Protein AF-A0A9E1IS54-F1 (afdb_monomer_lite)

Radius of gyration: 13.65 Å; chains: 1; bounding box: 34×30×28 Å

Structure (mmCIF, N/CA/C/O backbone):
data_AF-A0A9E1IS54-F1
#
_entry.id   AF-A0A9E1IS54-F1
#
loop_
_atom_site.group_PDB
_atom_site.id
_atom_site.type_symbol
_atom_site.label_atom_id
_atom_site.label_alt_id
_atom_site.label_comp_id
_atom_site.label_asym_id
_atom_site.label_entity_id
_atom_site.label_seq_id
_atom_site.pdbx_PDB_ins_code
_atom_site.Cartn_x
_atom_site.Cartn_y
_atom_site.Cartn_z
_atom_site.occupancy
_atom_site.B_iso_or_equiv
_atom_site.auth_seq_id
_atom_site.auth_comp_id
_atom_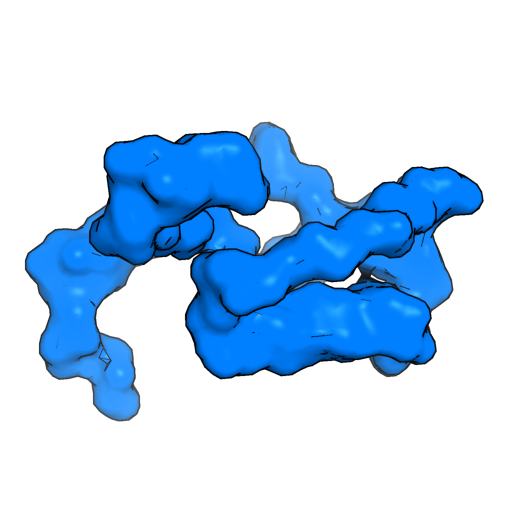site.auth_asym_id
_atom_site.auth_atom_id
_atom_site.pdbx_PDB_model_num
ATOM 1 N N . GLU A 1 1 ? -0.271 9.965 6.331 1.00 55.91 1 GLU A N 1
ATOM 2 C CA . GLU A 1 1 ? -0.243 10.225 7.793 1.00 55.91 1 GLU A CA 1
ATOM 3 C C . GLU A 1 1 ? -1.012 11.445 8.265 1.00 55.91 1 GLU A C 1
ATOM 5 O O . GLU A 1 1 ? -1.761 11.295 9.217 1.00 55.91 1 GLU A O 1
ATOM 10 N N . GLN A 1 2 ? -0.875 12.632 7.655 1.00 67.12 2 GLN A N 1
ATOM 11 C CA . GLN A 1 2 ? -1.574 13.830 8.162 1.00 67.12 2 GLN A CA 1
ATOM 12 C C . GLN A 1 2 ? -3.095 13.638 8.223 1.00 67.12 2 GLN A C 1
ATOM 14 O O . GLN A 1 2 ? -3.712 14.016 9.207 1.00 67.12 2 GLN A O 1
ATOM 19 N N . VAL A 1 3 ? -3.689 12.968 7.229 1.00 77.19 3 VAL A N 1
ATOM 20 C CA . VAL A 1 3 ? -5.132 12.677 7.236 1.00 77.19 3 V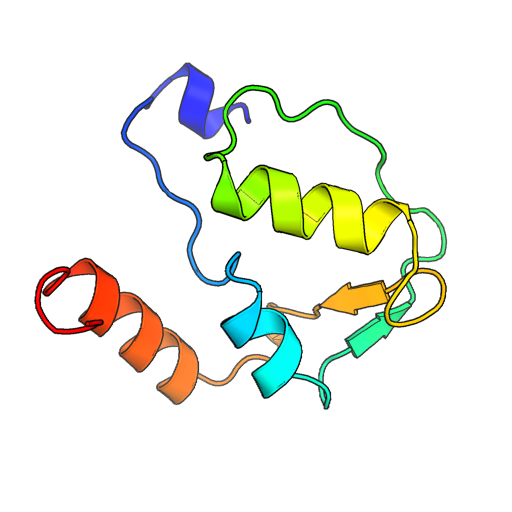AL A CA 1
ATOM 21 C C . VAL A 1 3 ? -5.521 11.782 8.417 1.00 77.19 3 VAL A C 1
ATOM 23 O O . VAL A 1 3 ? -6.437 12.134 9.146 1.00 77.19 3 VAL A O 1
ATOM 26 N N . ARG A 1 4 ? -4.786 10.689 8.677 1.00 83.38 4 ARG A N 1
ATOM 27 C CA . ARG A 1 4 ? -5.054 9.786 9.815 1.00 83.38 4 ARG A CA 1
ATOM 28 C C . ARG A 1 4 ? -4.834 10.443 11.173 1.00 83.38 4 ARG A C 1
ATOM 30 O O . ARG A 1 4 ? -5.481 10.064 12.139 1.00 83.38 4 ARG A O 1
ATOM 37 N N . HIS A 1 5 ? -3.964 11.448 11.245 1.00 81.94 5 HIS A N 1
ATOM 38 C CA . HIS A 1 5 ? -3.782 12.231 12.463 1.00 81.94 5 HIS A CA 1
ATOM 39 C C . HIS A 1 5 ? -5.051 13.012 12.843 1.00 81.94 5 HIS A C 1
ATOM 41 O O . HIS A 1 5 ? -5.374 13.110 14.022 1.00 81.94 5 HIS A O 1
ATOM 47 N N . TYR A 1 6 ? -5.788 13.533 11.857 1.00 83.75 6 TYR A N 1
ATOM 48 C CA . TYR A 1 6 ? -7.045 14.257 12.089 1.00 83.75 6 TYR A CA 1
ATOM 49 C C . TYR A 1 6 ? -8.291 13.359 12.016 1.00 83.75 6 TYR A C 1
ATOM 51 O O . TYR A 1 6 ? -9.322 13.694 12.593 1.00 83.75 6 TYR A O 1
ATOM 59 N N . LEU A 1 7 ? -8.209 12.229 11.311 1.00 83.44 7 LEU A N 1
ATOM 60 C CA . LEU A 1 7 ? -9.302 11.290 11.055 1.00 83.44 7 LEU A CA 1
ATOM 61 C C . LEU A 1 7 ? -8.793 9.849 11.238 1.00 83.44 7 LEU A C 1
ATOM 63 O O . LEU A 1 7 ? -8.457 9.193 10.245 1.00 83.44 7 LEU A O 1
ATOM 67 N N . PRO A 1 8 ? -8.714 9.347 12.483 1.00 79.50 8 PRO A N 1
ATOM 68 C CA . PRO A 1 8 ? -8.085 8.060 12.796 1.00 79.50 8 PRO A CA 1
ATOM 69 C C . PRO A 1 8 ? -8.777 6.860 12.137 1.00 79.50 8 PRO A C 1
ATOM 71 O O . PRO A 1 8 ? -8.125 5.863 11.859 1.00 79.50 8 PRO A O 1
ATOM 74 N N . GLN A 1 9 ? -10.064 6.978 11.809 1.00 79.88 9 GLN A N 1
ATOM 75 C CA . GLN A 1 9 ? -10.833 5.977 11.062 1.00 79.88 9 GLN A CA 1
ATOM 76 C C . GLN A 1 9 ? -10.549 5.950 9.545 1.00 79.88 9 GLN A C 1
ATOM 78 O O . GLN A 1 9 ? -11.262 5.289 8.795 1.00 79.88 9 GLN A O 1
ATOM 83 N N . THR A 1 10 ? -9.572 6.716 9.051 1.00 82.25 10 THR A N 1
ATOM 84 C CA . THR A 1 10 ? -9.233 6.723 7.620 1.00 82.25 10 THR A CA 1
ATOM 85 C C . THR A 1 10 ? -8.415 5.489 7.264 1.00 82.25 10 THR A C 1
ATOM 87 O O . THR A 1 10 ? -7.312 5.309 7.774 1.00 82.25 10 THR A O 1
ATOM 90 N N . HIS A 1 11 ? -8.903 4.712 6.303 1.00 79.12 11 HIS A N 1
ATOM 91 C CA . HIS A 1 11 ? -8.184 3.581 5.722 1.00 79.12 11 HIS A CA 1
ATOM 92 C C . HIS A 1 11 ? -7.627 3.951 4.344 1.00 79.12 11 HIS A C 1
ATOM 94 O O . HIS A 1 11 ? -8.234 4.742 3.617 1.00 79.12 11 HIS A O 1
ATOM 100 N N . SER A 1 12 ? -6.460 3.410 3.986 1.00 83.25 12 S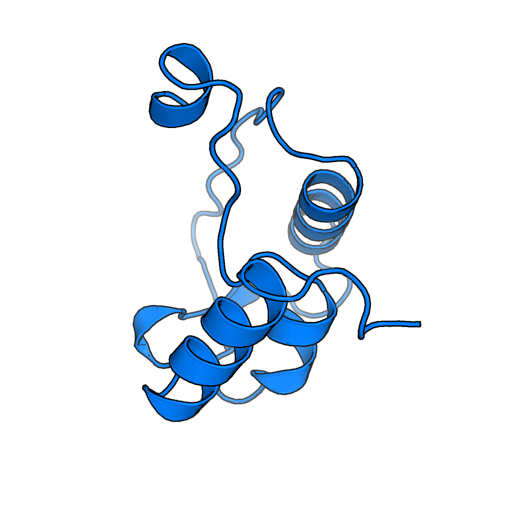ER A N 1
ATOM 101 C CA . SER A 1 12 ? -5.958 3.525 2.619 1.00 83.25 12 SER A CA 1
ATOM 102 C C . SER A 1 12 ? -6.721 2.549 1.736 1.00 83.25 12 SER A C 1
ATOM 104 O O . SER A 1 12 ? -7.122 1.474 2.169 1.00 83.25 12 SER A O 1
ATOM 106 N N . ILE A 1 13 ? -6.896 2.925 0.478 1.00 85.38 13 ILE A N 1
ATOM 107 C CA . ILE A 1 13 ? -7.451 2.059 -0.559 1.00 85.38 13 ILE A CA 1
ATOM 108 C C . ILE A 1 13 ? -6.276 1.657 -1.454 1.00 85.38 13 ILE A C 1
ATOM 110 O O . ILE A 1 13 ? -5.405 2.491 -1.699 1.00 85.38 13 ILE A O 1
ATOM 114 N N . LEU A 1 14 ? -6.253 0.415 -1.948 1.00 86.81 14 LEU A N 1
ATOM 115 C CA . LEU A 1 14 ? -5.209 -0.115 -2.843 1.00 86.81 14 LEU A CA 1
ATOM 116 C C . LEU A 1 14 ? -3.828 -0.307 -2.184 1.00 86.81 14 LEU A C 1
ATOM 118 O O . LEU A 1 14 ? -2.810 -0.362 -2.876 1.00 86.81 14 LEU A O 1
ATOM 122 N N . MET A 1 15 ? -3.785 -0.432 -0.855 1.00 87.75 15 MET A N 1
ATOM 123 C CA . MET A 1 15 ? -2.556 -0.637 -0.075 1.00 87.75 15 MET A CA 1
ATOM 124 C C . MET A 1 15 ? -2.422 -2.078 0.453 1.00 87.75 15 MET A C 1
ATOM 126 O O . MET A 1 15 ? -1.694 -2.348 1.403 1.00 87.75 15 MET A O 1
ATOM 130 N N . GLU A 1 16 ? -3.116 -3.032 -0.162 1.00 89.56 16 GLU A N 1
ATOM 131 C CA . GLU A 1 16 ? -3.025 -4.447 0.180 1.00 89.56 16 GLU A CA 1
ATOM 132 C C . GLU A 1 16 ? -1.935 -5.144 -0.637 1.00 89.56 16 GLU A C 1
ATOM 134 O O . GLU A 1 16 ? -1.721 -4.865 -1.822 1.00 89.56 16 GLU A O 1
ATOM 139 N N . ARG A 1 17 ? -1.284 -6.143 -0.031 1.00 89.19 17 ARG A N 1
ATOM 140 C CA . ARG A 1 17 ? -0.297 -6.977 -0.732 1.00 89.19 17 ARG A CA 1
ATOM 141 C C . ARG A 1 17 ? -0.883 -7.628 -1.987 1.00 89.19 17 ARG A C 1
ATOM 143 O O . ARG A 1 17 ? -0.190 -7.716 -2.997 1.00 89.19 17 ARG A O 1
ATOM 150 N N . GLN A 1 18 ? -2.139 -8.068 -1.929 1.00 88.25 18 GLN A N 1
ATOM 151 C CA . GLN A 1 18 ? -2.812 -8.668 -3.078 1.00 88.25 18 GLN A CA 1
ATOM 152 C C . GLN A 1 18 ? -2.950 -7.656 -4.223 1.00 88.25 18 GLN A C 1
ATOM 154 O O . GLN A 1 18 ? -2.548 -7.955 -5.343 1.00 88.25 18 GLN A O 1
ATOM 159 N N . THR A 1 19 ? -3.377 -6.424 -3.921 1.00 89.00 19 THR A N 1
ATOM 160 C CA . THR A 1 19 ? -3.463 -5.334 -4.902 1.00 89.00 19 THR A CA 1
ATOM 161 C C . THR A 1 19 ? -2.114 -5.075 -5.577 1.00 89.00 19 THR A C 1
ATOM 163 O O . THR A 1 19 ? -2.065 -4.956 -6.803 1.00 89.00 19 THR A O 1
ATOM 166 N N . LEU A 1 20 ? -1.011 -5.057 -4.816 1.00 91.06 20 LEU A N 1
ATOM 167 C CA . LEU A 1 20 ? 0.340 -4.924 -5.375 1.00 91.06 20 LEU A CA 1
ATOM 168 C C . LEU A 1 20 ? 0.673 -6.064 -6.351 1.00 91.06 20 LEU A C 1
ATOM 170 O O . LEU A 1 20 ? 1.222 -5.812 -7.423 1.00 91.06 20 LEU A O 1
ATOM 174 N N . LEU A 1 21 ? 0.371 -7.311 -5.986 1.00 90.38 21 LEU A N 1
ATOM 175 C CA . LEU A 1 21 ? 0.703 -8.491 -6.788 1.00 90.38 21 LEU A CA 1
ATOM 176 C C . LEU A 1 21 ? -0.158 -8.614 -8.052 1.00 90.38 21 LEU A C 1
ATOM 178 O O . LEU A 1 21 ? 0.377 -8.958 -9.107 1.00 90.38 21 LEU A O 1
ATOM 182 N N . ASP A 1 22 ? -1.447 -8.293 -7.966 1.00 90.31 22 ASP A N 1
ATOM 183 C CA . ASP A 1 22 ? -2.379 -8.337 -9.100 1.00 90.31 22 ASP A CA 1
ATOM 184 C C . ASP A 1 22 ? -2.017 -7.306 -10.175 1.00 90.31 22 ASP A C 1
ATOM 186 O O . ASP A 1 22 ? -2.216 -7.528 -11.368 1.00 90.31 22 ASP A O 1
ATOM 190 N N . HIS A 1 23 ? -1.414 -6.189 -9.764 1.00 90.56 23 HIS A N 1
ATOM 191 C CA . HIS A 1 23 ? -1.063 -5.074 -10.639 1.00 90.56 23 HIS A CA 1
ATOM 192 C C . HIS A 1 23 ? 0.436 -5.028 -10.970 1.00 90.56 23 HIS A C 1
ATOM 194 O O . HIS A 1 23 ? 1.001 -3.954 -11.175 1.00 90.56 23 HIS A O 1
ATOM 200 N N . ARG A 1 24 ? 1.082 -6.199 -11.100 1.00 90.25 24 ARG A N 1
ATOM 201 C CA . ARG A 1 24 ? 2.486 -6.342 -11.547 1.00 90.25 24 ARG A CA 1
ATOM 202 C C . ARG A 1 24 ? 2.818 -5.579 -12.827 1.00 90.25 24 ARG A C 1
ATOM 204 O O . ARG A 1 24 ? 3.911 -5.043 -12.957 1.00 90.25 24 ARG A O 1
ATOM 211 N N . ALA A 1 25 ? 1.870 -5.486 -13.758 1.00 89.94 25 ALA A N 1
ATOM 212 C CA . ALA A 1 25 ? 2.037 -4.731 -15.003 1.00 89.94 25 ALA A CA 1
ATOM 213 C C . ALA A 1 25 ? 2.225 -3.211 -14.790 1.00 89.94 25 ALA A C 1
ATOM 215 O O . ALA A 1 25 ? 2.658 -2.504 -15.702 1.00 89.94 25 ALA A O 1
ATOM 216 N N . PHE A 1 26 ? 1.885 -2.704 -13.602 1.00 91.69 26 PHE A N 1
ATOM 217 C CA . PHE A 1 26 ? 1.987 -1.296 -13.215 1.00 91.69 26 PHE A CA 1
ATOM 218 C C . PHE A 1 26 ? 3.080 -1.052 -12.173 1.00 91.69 26 PHE A C 1
ATOM 220 O O . PHE A 1 26 ? 3.110 0.003 -11.541 1.00 91.69 26 PHE A O 1
ATOM 227 N N . TRP A 1 27 ? 3.981 -2.017 -11.997 1.00 93.38 27 TRP A N 1
ATOM 228 C CA . TRP A 1 27 ? 5.202 -1.817 -11.236 1.00 93.38 27 TRP A CA 1
ATOM 229 C C . TRP A 1 27 ? 6.129 -0.863 -11.990 1.00 93.38 27 TRP A C 1
ATOM 231 O O . TRP A 1 27 ? 6.321 -0.979 -13.201 1.00 93.38 27 TRP A O 1
ATOM 241 N N . GLY A 1 28 ? 6.678 0.089 -11.255 1.00 90.00 28 GLY A N 1
ATOM 242 C CA . GLY A 1 28 ? 7.723 1.002 -11.678 1.00 90.00 28 GLY A CA 1
ATOM 243 C C . GLY A 1 28 ? 8.854 1.017 -10.656 1.00 90.00 28 GLY A C 1
ATOM 244 O O . GLY A 1 28 ? 8.854 0.257 -9.683 1.00 90.00 28 GLY A O 1
ATOM 245 N N . GLU A 1 29 ? 9.805 1.913 -10.882 1.00 89.44 29 GLU A N 1
ATOM 246 C CA . GLU A 1 29 ? 10.982 2.093 -10.036 1.00 89.44 29 GLU A CA 1
ATOM 247 C C . GLU A 1 29 ? 10.971 3.509 -9.450 1.00 89.44 29 GLU A C 1
ATOM 249 O O . GLU A 1 29 ? 10.924 4.501 -10.182 1.00 89.44 29 GLU A O 1
ATOM 254 N N . GLU A 1 30 ? 11.006 3.623 -8.124 1.00 84.25 30 GLU A N 1
ATOM 255 C CA . GLU A 1 30 ? 11.168 4.898 -7.428 1.00 84.25 30 GLU A CA 1
ATOM 256 C C . GLU A 1 30 ? 12.646 5.127 -7.107 1.00 84.25 30 GLU A C 1
ATOM 258 O O . GLU A 1 30 ? 13.170 4.601 -6.129 1.00 84.25 30 GLU A O 1
ATOM 263 N N . GLN A 1 31 ? 13.311 5.963 -7.911 1.00 77.31 31 GLN A N 1
ATOM 264 C CA . GLN A 1 31 ? 14.743 6.269 -7.750 1.00 77.31 31 GLN A CA 1
ATOM 265 C C . GLN A 1 31 ? 15.098 6.846 -6.373 1.00 77.31 31 GLN A C 1
ATOM 267 O O . GLN A 1 31 ? 16.215 6.682 -5.883 1.00 77.31 31 GLN A O 1
ATOM 272 N N . THR A 1 32 ? 14.143 7.524 -5.740 1.00 74.38 32 THR A N 1
ATOM 273 C CA . THR A 1 32 ? 14.288 8.119 -4.411 1.00 74.38 32 THR A CA 1
ATOM 274 C C . THR A 1 32 ? 13.141 7.649 -3.522 1.00 74.38 32 THR A C 1
ATOM 276 O O . THR A 1 32 ? 12.179 8.401 -3.341 1.00 74.38 32 THR A O 1
ATOM 279 N N . PRO A 1 33 ? 13.204 6.415 -2.988 1.00 68.88 33 PRO A N 1
ATOM 280 C CA . PRO A 1 33 ? 12.135 5.885 -2.161 1.00 68.88 33 PRO A CA 1
ATOM 281 C C . PRO A 1 33 ? 11.953 6.773 -0.935 1.00 68.88 33 PRO A C 1
ATOM 283 O O . PRO A 1 33 ? 12.890 7.026 -0.169 1.00 68.88 33 PRO A O 1
ATOM 286 N N . THR A 1 34 ? 10.734 7.273 -0.753 1.00 70.56 34 THR A N 1
ATOM 287 C CA . THR A 1 34 ? 10.419 8.139 0.382 1.00 70.56 34 THR A CA 1
ATOM 288 C C . THR A 1 34 ? 10.349 7.301 1.659 1.00 70.56 34 THR A C 1
ATOM 290 O O . THR A 1 34 ? 9.306 6.754 2.007 1.00 70.56 34 THR A O 1
ATOM 293 N N . GLN A 1 35 ? 11.459 7.219 2.393 1.00 72.50 35 GLN A N 1
ATOM 294 C CA . GLN A 1 35 ? 11.511 6.556 3.696 1.00 72.50 35 GLN A CA 1
ATOM 295 C C . GLN A 1 35 ? 10.937 7.478 4.774 1.00 72.50 35 GLN A C 1
ATOM 297 O O . GLN A 1 35 ? 11.642 8.279 5.387 1.00 72.50 35 GLN A O 1
ATOM 302 N N . ARG A 1 36 ? 9.626 7.392 4.993 1.00 78.00 36 ARG A N 1
ATOM 303 C CA . ARG A 1 36 ? 8.957 8.055 6.119 1.00 78.00 36 ARG A CA 1
ATOM 304 C C . ARG A 1 36 ? 8.485 7.026 7.131 1.00 78.00 36 ARG A C 1
ATOM 306 O O . ARG A 1 36 ? 8.059 5.932 6.767 1.00 78.00 36 ARG A O 1
ATOM 313 N N . THR A 1 37 ? 8.534 7.386 8.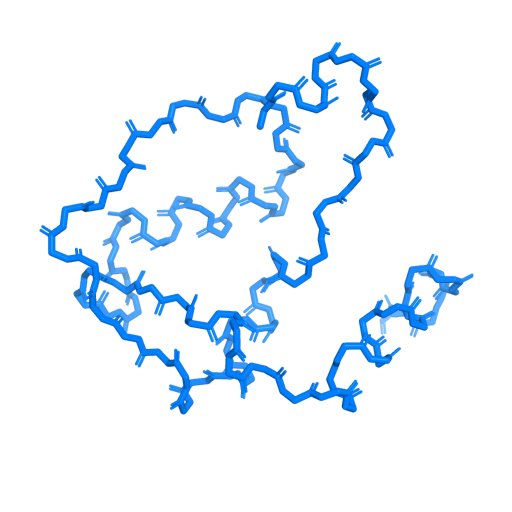407 1.00 76.38 37 THR A N 1
ATOM 314 C CA . THR A 1 37 ? 7.839 6.627 9.446 1.00 76.38 37 THR A CA 1
ATOM 315 C C . THR A 1 37 ? 6.347 6.903 9.305 1.00 76.38 37 THR A C 1
ATOM 317 O O . THR A 1 37 ? 5.928 8.059 9.379 1.00 76.38 37 THR A O 1
ATOM 320 N N . LEU A 1 38 ? 5.562 5.851 9.081 1.00 81.00 38 LEU A N 1
ATOM 321 C CA . LEU A 1 38 ? 4.110 5.911 8.924 1.00 81.00 38 LEU A CA 1
ATOM 322 C C . LEU A 1 38 ? 3.455 5.160 10.100 1.00 81.00 38 LEU A C 1
ATOM 324 O O . LEU A 1 38 ? 3.060 4.008 9.950 1.00 81.00 38 LEU A O 1
ATOM 328 N N . PRO A 1 39 ? 3.433 5.744 11.314 1.00 77.75 39 PRO A N 1
ATOM 329 C CA . PRO A 1 39 ? 3.038 5.024 12.525 1.00 77.75 39 PRO A CA 1
ATOM 330 C C . PRO A 1 39 ? 1.535 4.737 12.600 1.00 77.75 39 PRO A C 1
ATOM 332 O O . PRO A 1 39 ? 1.117 3.995 13.481 1.00 77.75 39 PRO A O 1
ATOM 335 N N . LEU A 1 40 ? 0.724 5.350 11.731 1.00 83.62 40 LEU A N 1
ATOM 336 C CA . LEU A 1 40 ? -0.731 5.197 11.734 1.00 83.62 40 LEU A CA 1
ATOM 337 C C . LEU A 1 40 ? -1.216 4.182 10.692 1.00 83.62 40 LEU A C 1
ATOM 339 O O . LEU A 1 40 ? -2.420 4.105 10.441 1.00 83.62 40 LEU A O 1
ATOM 343 N N . LEU A 1 41 ? -0.306 3.435 10.061 1.00 84.94 41 LEU A N 1
ATOM 344 C CA . LEU A 1 41 ? -0.662 2.306 9.210 1.00 84.94 41 LEU A CA 1
ATOM 345 C C . LEU A 1 41 ? -1.234 1.157 10.042 1.00 84.94 41 LEU A C 1
ATOM 347 O O . LEU A 1 41 ? -0.832 0.928 11.181 1.00 84.94 41 LEU A O 1
ATOM 351 N N . THR A 1 42 ? -2.174 0.432 9.445 1.00 85.75 42 THR A N 1
ATOM 352 C CA . THR A 1 42 ? -2.618 -0.872 9.953 1.00 85.75 42 THR A CA 1
ATOM 353 C C . THR A 1 42 ? -1.473 -1.885 9.866 1.00 85.75 42 THR A C 1
ATOM 355 O O . THR A 1 42 ? -0.473 -1.649 9.180 1.00 85.75 42 THR A O 1
ATOM 358 N N . GLU A 1 43 ? -1.593 -3.020 10.555 1.00 86.56 43 GLU A N 1
ATOM 359 C CA . GLU A 1 43 ? -0.548 -4.051 10.548 1.00 86.56 43 GLU A CA 1
ATOM 360 C C . GLU A 1 43 ? -0.281 -4.582 9.130 1.00 86.56 43 GLU A C 1
ATOM 362 O O . GLU A 1 43 ? 0.877 -4.746 8.737 1.00 86.56 43 GLU A O 1
ATOM 367 N N . GLU A 1 44 ? -1.330 -4.766 8.326 1.00 86.69 44 GLU A N 1
ATOM 368 C CA . GLU A 1 44 ? -1.241 -5.225 6.940 1.00 86.69 44 GLU A CA 1
ATOM 369 C C . GLU A 1 44 ? -0.541 -4.202 6.037 1.00 86.69 44 GLU A C 1
ATOM 371 O O . GLU A 1 44 ? 0.340 -4.553 5.245 1.00 86.69 44 GLU A O 1
ATOM 376 N N . GLU A 1 45 ? -0.893 -2.923 6.176 1.00 88.31 45 GLU A N 1
ATOM 377 C CA . GLU A 1 45 ? -0.265 -1.829 5.430 1.00 88.31 45 GLU A CA 1
ATOM 378 C C . GLU A 1 45 ? 1.207 -1.665 5.817 1.00 88.31 45 GLU A C 1
ATOM 380 O O . GLU A 1 45 ? 2.067 -1.468 4.953 1.00 88.31 45 GLU A O 1
ATOM 385 N N . GLN A 1 46 ? 1.516 -1.785 7.110 1.00 89.00 46 GLN A N 1
ATOM 386 C CA . GLN A 1 46 ? 2.880 -1.724 7.616 1.00 89.00 46 GLN A CA 1
ATOM 387 C C . GLN A 1 46 ? 3.706 -2.901 7.083 1.00 89.00 46 GLN A C 1
ATOM 389 O O . GLN A 1 46 ? 4.847 -2.705 6.662 1.00 89.00 46 GLN A O 1
ATOM 394 N N . ALA A 1 47 ? 3.139 -4.109 7.045 1.00 90.19 47 ALA A N 1
ATOM 395 C CA . ALA A 1 47 ? 3.794 -5.284 6.480 1.00 90.19 47 ALA A CA 1
ATOM 396 C C . ALA A 1 47 ? 4.103 -5.107 4.984 1.00 90.19 47 ALA A C 1
ATOM 398 O O . ALA A 1 47 ? 5.221 -5.403 4.553 1.00 90.19 47 ALA A O 1
ATOM 399 N N . LEU A 1 48 ? 3.158 -4.571 4.200 1.00 90.75 48 LEU A N 1
ATOM 400 C CA . LEU A 1 48 ? 3.400 -4.245 2.793 1.00 90.75 48 LEU A CA 1
ATOM 401 C C . LEU A 1 48 ? 4.502 -3.191 2.643 1.00 90.75 48 LEU A C 1
ATOM 403 O O . LEU A 1 48 ? 5.414 -3.364 1.836 1.00 90.75 48 LEU A O 1
ATOM 407 N N . TYR A 1 49 ? 4.449 -2.122 3.436 1.00 88.94 49 TYR A N 1
ATOM 408 C CA . TYR A 1 49 ? 5.444 -1.055 3.391 1.00 88.94 49 TYR A CA 1
ATOM 409 C C . TYR A 1 49 ? 6.853 -1.570 3.719 1.00 88.94 49 TYR A C 1
ATOM 411 O O . TYR A 1 49 ? 7.809 -1.258 3.010 1.00 88.94 49 TYR A O 1
ATOM 419 N N . GLN A 1 50 ? 6.991 -2.432 4.731 1.00 89.44 50 GLN A N 1
ATOM 420 C CA . GLN A 1 50 ? 8.269 -3.074 5.053 1.00 89.44 50 GLN A CA 1
ATOM 421 C C . GLN A 1 50 ? 8.766 -3.986 3.927 1.00 89.44 50 GLN A C 1
ATOM 423 O O . GLN A 1 50 ? 9.959 -3.986 3.626 1.00 89.44 50 GLN A O 1
ATOM 428 N N . LEU A 1 51 ? 7.872 -4.736 3.279 1.00 90.12 51 LEU A N 1
ATOM 429 C CA . LEU A 1 51 ? 8.217 -5.570 2.127 1.00 90.12 51 LEU A CA 1
ATOM 430 C C . LEU A 1 51 ? 8.767 -4.730 0.957 1.00 90.12 51 LEU A C 1
ATOM 432 O O . LEU A 1 51 ? 9.741 -5.134 0.320 1.00 90.12 51 LEU A O 1
ATOM 436 N N . LEU A 1 52 ? 8.191 -3.547 0.709 1.00 89.25 52 LEU A N 1
ATOM 437 C CA . LEU A 1 52 ? 8.682 -2.613 -0.310 1.00 89.25 52 LEU A CA 1
ATOM 438 C C . LEU A 1 52 ? 10.066 -2.059 0.056 1.00 89.25 52 LEU A C 1
ATOM 440 O O . LEU A 1 52 ? 10.973 -2.074 -0.773 1.00 89.25 52 LEU A O 1
ATOM 444 N N . LEU A 1 53 ? 10.263 -1.643 1.313 1.00 88.38 53 LEU A N 1
ATOM 445 C CA . LEU A 1 53 ? 11.548 -1.119 1.798 1.00 88.38 53 LEU A CA 1
ATOM 446 C C . LEU A 1 53 ? 12.683 -2.144 1.712 1.00 88.38 53 LEU A C 1
ATOM 448 O O . LEU A 1 53 ? 13.818 -1.789 1.393 1.00 88.38 53 LEU A O 1
ATOM 452 N N . LYS A 1 54 ? 12.379 -3.416 1.980 1.00 89.88 54 LYS A N 1
ATOM 453 C CA . LYS A 1 54 ? 13.342 -4.516 1.869 1.00 89.88 54 LYS A CA 1
ATOM 454 C C . LYS A 1 54 ? 13.646 -4.918 0.426 1.00 89.88 54 LYS A C 1
ATOM 456 O O . LYS A 1 54 ? 14.576 -5.691 0.217 1.00 89.88 54 LYS A O 1
ATOM 461 N N . GLN A 1 55 ? 12.896 -4.399 -0.551 1.00 87.12 55 GLN A N 1
ATOM 462 C CA . GLN A 1 55 ? 13.076 -4.688 -1.976 1.00 87.12 55 GLN A CA 1
ATOM 463 C C . GLN A 1 55 ? 13.013 -6.197 -2.288 1.00 87.12 55 GLN A C 1
ATOM 465 O O . GLN A 1 55 ? 13.702 -6.689 -3.177 1.00 87.12 55 GLN A O 1
ATOM 470 N N . GLU A 1 56 ? 12.179 -6.946 -1.554 1.00 88.62 56 GLU A N 1
ATOM 471 C CA . GLU A 1 56 ? 12.096 -8.414 -1.668 1.00 88.62 56 GLU A CA 1
ATOM 472 C C . GLU A 1 56 ? 11.480 -8.880 -2.998 1.00 88.62 56 GLU A C 1
ATOM 474 O O . GLU A 1 56 ? 11.768 -9.982 -3.460 1.00 88.62 56 GLU A O 1
ATOM 479 N N . LEU A 1 57 ? 10.614 -8.062 -3.608 1.00 87.88 57 LEU A N 1
ATOM 480 C CA . LEU A 1 57 ? 9.916 -8.404 -4.855 1.00 87.88 57 LEU A CA 1
ATOM 481 C C . LEU A 1 57 ? 10.614 -7.861 -6.108 1.00 87.88 57 LEU A C 1
ATOM 483 O O . LEU A 1 57 ? 10.623 -8.534 -7.136 1.00 87.88 57 LEU A O 1
ATOM 487 N N . ALA A 1 58 ? 11.150 -6.643 -6.034 1.00 88.25 58 ALA A N 1
ATOM 488 C CA . ALA A 1 58 ? 11.882 -5.970 -7.101 1.00 88.25 58 ALA A CA 1
ATOM 489 C C . ALA A 1 58 ? 12.680 -4.786 -6.512 1.00 88.25 58 ALA A C 1
ATOM 491 O O . ALA A 1 58 ? 12.273 -4.237 -5.478 1.00 88.25 58 ALA A O 1
ATOM 492 N N . PRO A 1 59 ? 13.797 -4.378 -7.144 1.00 89.06 59 PRO A N 1
ATOM 493 C CA . PRO A 1 59 ? 14.555 -3.207 -6.715 1.00 89.06 59 PRO A CA 1
ATOM 494 C C . PRO A 1 59 ? 13.704 -1.940 -6.840 1.00 89.06 59 PRO A C 1
ATOM 496 O O . PRO A 1 59 ? 13.040 -1.740 -7.852 1.00 89.06 59 PRO A O 1
ATOM 499 N N . GLN A 1 60 ? 13.729 -1.093 -5.805 1.00 88.19 60 GLN A N 1
ATOM 500 C CA . GLN A 1 60 ? 13.039 0.209 -5.778 1.00 88.19 60 GLN A CA 1
ATOM 501 C C . GLN A 1 60 ? 11.558 0.158 -6.204 1.00 88.19 60 GLN A C 1
ATOM 503 O O . GLN A 1 60 ? 11.042 1.091 -6.816 1.00 88.19 60 GLN A O 1
ATOM 508 N N . LEU A 1 61 ? 10.871 -0.942 -5.887 1.00 90.25 61 LEU A N 1
ATOM 509 C CA . LEU A 1 61 ? 9.520 -1.203 -6.365 1.00 90.25 61 LEU A CA 1
ATOM 510 C C . LEU A 1 61 ? 8.523 -0.113 -5.939 1.00 90.25 61 LEU A C 1
ATOM 512 O O . LEU A 1 61 ? 8.284 0.087 -4.748 1.00 90.25 61 LEU A O 1
ATOM 516 N N . ARG A 1 62 ? 7.857 0.501 -6.922 1.00 91.44 62 ARG A N 1
ATOM 517 C CA . ARG A 1 62 ? 6.717 1.405 -6.728 1.00 91.44 62 ARG A CA 1
ATOM 518 C C . ARG A 1 62 ? 5.523 0.940 -7.545 1.00 91.44 62 ARG A C 1
ATOM 520 O O . ARG A 1 62 ? 5.655 0.582 -8.710 1.00 91.44 62 ARG A O 1
ATOM 527 N N . LEU A 1 63 ? 4.341 0.959 -6.939 1.00 90.81 63 LEU A N 1
ATOM 528 C CA . LEU A 1 63 ? 3.095 0.727 -7.662 1.00 90.81 63 LEU A CA 1
ATOM 529 C C . LEU A 1 63 ? 2.569 2.054 -8.211 1.00 90.81 63 LEU A C 1
ATOM 531 O O . LEU A 1 63 ? 2.240 2.959 -7.442 1.00 90.81 63 LEU A O 1
ATOM 535 N N . GLU A 1 64 ? 2.443 2.153 -9.532 1.00 90.94 64 GLU A N 1
ATOM 536 C CA . GLU A 1 64 ? 1.825 3.302 -10.195 1.00 90.94 64 GLU A CA 1
ATOM 537 C C . GLU A 1 64 ? 0.301 3.205 -10.079 1.00 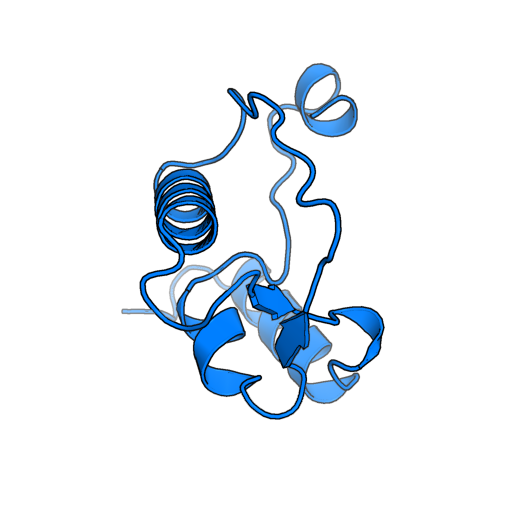90.94 64 GLU A C 1
ATOM 539 O O . GLU A 1 64 ? -0.392 2.765 -10.999 1.00 90.94 64 GLU A O 1
ATOM 544 N N . GLN A 1 65 ? -0.233 3.592 -8.920 1.00 87.00 65 GLN A N 1
ATOM 545 C CA . GLN A 1 65 ? -1.665 3.481 -8.625 1.00 87.00 65 GLN A CA 1
ATOM 546 C C . GLN A 1 65 ? -2.545 4.259 -9.617 1.00 87.00 65 GLN A C 1
ATOM 548 O O . GLN A 1 65 ? -3.664 3.843 -9.894 1.00 87.00 65 GLN A O 1
ATOM 553 N N . GLU A 1 66 ? -2.025 5.324 -10.233 1.00 87.31 66 GLU A N 1
ATOM 554 C CA . GLU A 1 66 ? -2.707 6.090 -11.289 1.00 87.31 66 GLU A CA 1
ATOM 555 C C . GLU A 1 66 ? -3.006 5.261 -12.551 1.00 87.31 66 GLU A C 1
ATOM 557 O O . GLU A 1 66 ? -3.871 5.622 -13.347 1.00 87.31 66 GLU A O 1
ATOM 562 N N . ARG A 1 67 ? -2.303 4.138 -12.742 1.00 87.75 67 ARG A N 1
ATOM 563 C CA . ARG A 1 67 ? -2.502 3.217 -13.871 1.00 87.75 67 ARG A CA 1
ATOM 564 C C . ARG A 1 67 ? -3.505 2.108 -13.557 1.00 87.75 67 ARG A C 1
ATOM 566 O O . ARG A 1 67 ? -3.873 1.355 -14.458 1.00 87.75 67 ARG A O 1
ATOM 573 N N . ILE A 1 68 ? -3.951 1.995 -12.305 1.00 86.94 68 ILE A N 1
ATOM 574 C CA . ILE A 1 68 ? -4.961 1.021 -11.900 1.00 86.94 68 ILE A CA 1
ATOM 575 C C . ILE A 1 68 ? -6.305 1.449 -12.493 1.00 86.94 68 ILE A C 1
ATOM 577 O O . ILE A 1 68 ? -6.803 2.546 -12.250 1.00 86.94 68 ILE A O 1
ATOM 581 N N . GLY A 1 69 ? -6.883 0.572 -13.315 1.00 87.69 69 GLY A N 1
ATOM 582 C CA . GLY A 1 69 ? -8.119 0.858 -14.032 1.00 87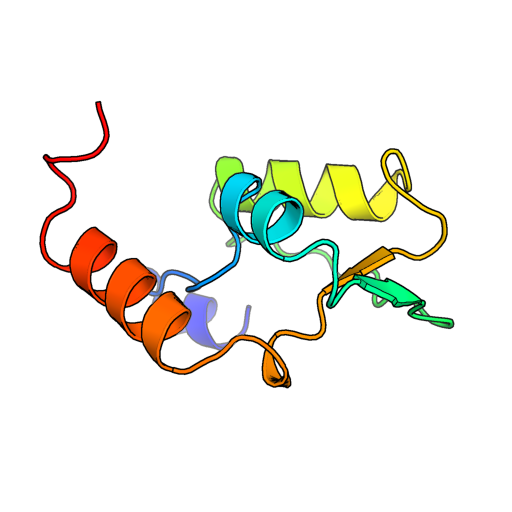.69 69 GLY A CA 1
ATOM 583 C C . GLY A 1 69 ? -9.325 1.036 -13.106 1.00 87.69 69 GLY A C 1
ATOM 584 O O . GLY A 1 69 ? -9.381 0.496 -12.000 1.00 87.69 69 GLY A O 1
ATOM 585 N N . TYR A 1 70 ? -10.340 1.741 -13.611 1.00 85.06 70 TYR A N 1
ATOM 586 C CA . TYR A 1 70 ? -11.585 2.024 -12.888 1.00 85.06 70 TYR A CA 1
ATOM 587 C C . TYR A 1 70 ? -12.262 0.761 -12.329 1.00 85.06 70 TYR A C 1
ATOM 589 O O . TYR A 1 70 ? -12.745 0.767 -11.202 1.00 85.06 70 TYR A O 1
ATOM 597 N N . THR A 1 71 ? -12.237 -0.351 -13.069 1.00 85.75 71 THR A N 1
ATOM 598 C CA . THR A 1 71 ? -12.811 -1.629 -12.620 1.00 85.75 71 THR A CA 1
ATOM 599 C C . THR A 1 71 ? -12.155 -2.152 -11.340 1.00 85.75 71 THR A C 1
ATOM 601 O O . THR A 1 71 ? -12.863 -2.569 -10.425 1.00 85.75 71 THR A O 1
ATOM 604 N N . SER A 1 72 ? -10.825 -2.090 -11.239 1.00 85.44 72 SER A N 1
ATOM 605 C CA . SER A 1 72 ? -10.096 -2.504 -10.035 1.00 85.44 72 SER A CA 1
ATOM 606 C C . SER A 1 72 ? -10.408 -1.589 -8.848 1.00 85.44 72 SER A C 1
ATOM 608 O O . SER A 1 72 ? -10.554 -2.067 -7.723 1.00 85.44 72 SER A O 1
ATOM 610 N N . LEU A 1 73 ? -10.576 -0.283 -9.093 1.00 86.31 73 LEU A N 1
ATOM 611 C CA . LEU A 1 73 ? -11.013 0.663 -8.065 1.00 86.31 73 LEU A CA 1
ATOM 612 C C . LEU A 1 73 ? -12.428 0.337 -7.567 1.00 86.31 73 LEU A C 1
ATOM 614 O O . LEU A 1 73 ? -12.648 0.297 -6.360 1.00 86.31 73 LEU A O 1
ATOM 618 N N . CYS A 1 74 ? -13.376 0.055 -8.467 1.00 87.88 74 CYS A N 1
ATOM 619 C CA . CYS A 1 74 ? -14.728 -0.359 -8.087 1.00 87.88 74 CYS A CA 1
ATOM 620 C C . CYS A 1 74 ? -14.710 -1.617 -7.216 1.00 87.88 74 CYS A C 1
ATOM 622 O O . CYS A 1 74 ? -15.382 -1.645 -6.193 1.00 87.88 74 CYS A O 1
ATOM 624 N N . GLN A 1 75 ? -13.906 -2.622 -7.569 1.00 85.75 75 GLN A N 1
ATOM 625 C CA . GLN A 1 75 ? -13.761 -3.833 -6.756 1.00 85.75 75 GLN A CA 1
ATOM 626 C C . GLN A 1 75 ? -13.196 -3.528 -5.364 1.00 85.75 75 GLN A C 1
ATOM 628 O O . GLN A 1 75 ? -13.706 -4.042 -4.371 1.00 85.75 75 GLN A O 1
ATOM 633 N N . ALA A 1 76 ? -12.174 -2.673 -5.275 1.00 85.50 76 ALA A N 1
ATOM 634 C CA . ALA A 1 76 ? -11.615 -2.255 -3.992 1.00 85.50 76 ALA A CA 1
ATOM 635 C C . ALA A 1 76 ? -12.653 -1.523 -3.124 1.00 85.50 76 ALA A C 1
ATOM 637 O O . ALA A 1 76 ? -12.768 -1.805 -1.935 1.00 85.50 76 ALA A O 1
ATOM 638 N N . LEU A 1 77 ? -13.458 -0.643 -3.725 1.00 85.69 77 LEU A N 1
ATOM 639 C CA . LEU A 1 77 ? -14.539 0.062 -3.034 1.00 85.69 77 LEU A CA 1
ATOM 640 C C . LEU A 1 77 ? -15.656 -0.885 -2.581 1.00 85.69 77 LEU A C 1
ATOM 642 O O . LEU A 1 77 ? -16.144 -0.749 -1.462 1.00 85.69 77 LEU A O 1
ATOM 646 N N . SER A 1 78 ? -16.032 -1.870 -3.399 1.00 85.12 78 SER A N 1
ATOM 647 C CA . SER A 1 78 ? -17.028 -2.877 -3.017 1.00 85.12 78 SER A CA 1
ATOM 648 C C . SER A 1 78 ? -16.578 -3.699 -1.807 1.00 85.12 78 SER A C 1
ATOM 650 O O . SER A 1 78 ? -17.381 -3.929 -0.907 1.00 85.12 78 SER A O 1
ATOM 652 N N . ARG A 1 79 ? -15.290 -4.068 -1.720 1.00 80.75 79 ARG A N 1
ATOM 653 C CA . ARG A 1 79 ? -14.734 -4.767 -0.544 1.00 80.75 79 ARG A CA 1
ATOM 654 C C . ARG A 1 79 ? -14.818 -3.938 0.741 1.00 80.75 79 ARG A C 1
ATOM 656 O O . ARG A 1 79 ? -15.010 -4.501 1.810 1.00 80.75 79 ARG A O 1
ATOM 663 N N . LEU A 1 80 ? -14.704 -2.611 0.646 1.00 77.62 80 LEU A N 1
ATOM 664 C CA . LEU A 1 80 ? -14.859 -1.713 1.798 1.00 77.62 80 LEU A CA 1
ATOM 665 C C . LEU A 1 80 ? -16.320 -1.563 2.239 1.00 77.62 80 LEU A C 1
ATOM 667 O O . LEU A 1 80 ? -16.580 -1.313 3.412 1.00 77.62 80 LEU A O 1
ATOM 671 N N . GLN A 1 81 ? -17.269 -1.699 1.311 1.00 75.75 81 GLN A N 1
ATOM 672 C CA . GLN A 1 81 ? -18.700 -1.654 1.621 1.00 75.75 81 GLN A CA 1
ATOM 673 C C . GLN A 1 81 ? -19.204 -2.967 2.235 1.00 75.75 81 GLN A C 1
ATOM 675 O O . GLN A 1 81 ? -20.117 -2.922 3.055 1.00 75.75 81 GLN A O 1
ATOM 680 N N . ASN A 1 82 ? -18.578 -4.100 1.892 1.00 66.56 82 ASN A N 1
ATOM 681 C CA . ASN A 1 82 ? -18.903 -5.437 2.398 1.00 66.56 82 ASN A CA 1
ATOM 682 C C . ASN A 1 82 ? -17.645 -6.149 2.941 1.00 66.56 82 ASN A C 1
ATOM 684 O O . ASN A 1 82 ? -17.075 -7.002 2.256 1.00 66.56 82 ASN A O 1
ATOM 688 N N . PRO A 1 83 ? -17.199 -5.836 4.170 1.00 59.72 83 PRO A N 1
ATOM 689 C CA . PRO A 1 83 ? -16.002 -6.448 4.749 1.00 59.72 83 PRO A CA 1
ATOM 690 C C . PRO A 1 83 ? -16.146 -7.956 5.043 1.00 59.72 83 PRO A C 1
ATOM 692 O O . PRO A 1 83 ? -15.137 -8.623 5.245 1.00 59.72 83 PRO A O 1
ATOM 695 N N . GLU A 1 84 ? -17.366 -8.509 5.048 1.00 55.66 84 GLU A N 1
ATOM 696 C CA . GLU A 1 84 ? -17.641 -9.903 5.442 1.00 55.66 84 GLU A CA 1
ATOM 697 C C . GLU A 1 84 ? -17.431 -10.955 4.330 1.00 55.66 84 GLU A C 1
ATOM 699 O O . GLU A 1 84 ? -17.459 -12.147 4.620 1.00 55.66 84 GLU A O 1
ATOM 704 N N . GLU A 1 85 ? -17.193 -10.563 3.071 1.00 52.69 85 GLU A N 1
ATOM 705 C CA . GLU A 1 85 ? -17.071 -11.519 1.947 1.00 52.69 85 GLU A CA 1
ATOM 706 C C . GLU A 1 85 ? -15.636 -11.992 1.637 1.00 52.69 85 GLU A C 1
ATOM 708 O O . GLU A 1 85 ? -15.454 -12.860 0.786 1.00 52.69 85 GLU A O 1
ATOM 713 N N . ASN A 1 86 ? -14.608 -11.483 2.324 1.00 45.12 86 ASN A N 1
ATOM 714 C CA . ASN A 1 86 ? -13.221 -11.935 2.133 1.00 45.12 86 ASN A CA 1
ATOM 715 C C . ASN A 1 86 ? -12.790 -12.867 3.276 1.00 45.12 86 ASN A C 1
ATOM 717 O O . ASN A 1 86 ? -12.042 -12.458 4.165 1.00 45.12 86 ASN A O 1
ATOM 721 N N . GLY A 1 87 ? -13.304 -14.100 3.251 1.00 38.34 87 GLY A N 1
ATOM 722 C CA . GLY A 1 87 ? -12.848 -15.227 4.076 1.00 38.34 87 GLY A CA 1
ATOM 723 C C . GLY A 1 87 ? -11.963 -16.185 3.292 1.00 38.34 87 GLY A C 1
ATOM 724 O O . GLY A 1 87 ? -12.327 -16.489 2.133 1.00 38.34 87 GLY A O 1
#

Secondary structure (DSSP, 8-state):
-HHHHH-TTPPPSS-SHHHHHHTGGGEEE-SS------TTS-HHHHHHHHHHHTTSSSTTEEE-GGGS-HHHHHHHHHHHH-GGG--

Sequence (87 aa):
EQVRHYLPQTHSILMERQTLLDHRAFWGEEQTPTQRTLPLLTEEEQALYQLLLKQELAPQLRLEQERIGYTSLCQALSRLQNPEENG

pLDDT: mean 82.72, std 10.48, range [38.34, 93.38]

Foldseek 3Di:
DVCCVVVVPDDDFLLAPVSLVVQVVQKDADPDPPDDDDPSHDPRSVVSVVCCVVCVPHHRIDGPVVPDDPVVVVVSVVCVVPVPPPD